Protein AF-A0A2V9NSU8-F1 (afdb_monomer_lite)

Sequence (173 aa):
MQTTVAQILGWAFGPDPLDSTLRTGRELTLYQITTAYLQNARLISFDCDVHFEISDTPDKNAPRVIVETAIDSEYCPSRKAIEGGLAQHHFQLQYIANADVSQAELPQALPVSVLGLAFRDFEHNRGSVEVGTPWDSMGTASGGSNVTVRARSPKGQSATEFPKAFPQAQQLS

Secondary structure (DSSP, 8-state):
-EE-HHHHHTS---SPPPTTPPP-GGGGSEEEEEEEEEEEEEEPTTS--EEEEEESSS-TTS-EEEEE---SGGGHHHHHHHHHHHHHTT----B--GGGGGGGEEEEEEEEEEEEEEEE-S-TT-S-TTEEEEEEEE--EEEESEEEEE----TTS-TTSS-S---------

Foldseek 3Di:
DEDAFVRVLVDDDDPADDPPDDDDDQLPDKYKHAKWWWWFWAQEPPARKIKTWIARDFDNLGATAIEIEARDPVQVVLVVQVQVLCVVVVAHHYHDYLVGRVVRTDPTIAIAMEIFGKDADNDQRRHDPRHSDRIYTYFGFHDDSHTYGHDDDDPDDDPPPDDPDDDDPDDDD

Radius of gyration: 15.24 Å; chains: 1; bounding box: 40×33×38 Å

Structure (mmCIF, N/CA/C/O backbone):
data_AF-A0A2V9NSU8-F1
#
_entry.id   AF-A0A2V9NSU8-F1
#
loop_
_atom_site.group_PDB
_atom_site.id
_atom_site.type_symbol
_atom_site.label_atom_id
_atom_site.label_alt_id
_atom_site.label_comp_id
_atom_site.label_asym_id
_atom_site.label_entity_id
_atom_site.label_seq_id
_atom_site.pdbx_PDB_ins_code
_atom_site.Cartn_x
_atom_site.Cartn_y
_atom_site.Cartn_z
_atom_site.occupancy
_atom_site.B_iso_or_equiv
_atom_site.auth_seq_id
_atom_site.auth_comp_id
_atom_site.auth_asym_id
_atom_site.auth_atom_id
_atom_site.pdbx_PDB_model_num
ATOM 1 N N . MET A 1 1 ? -7.397 -0.429 -13.115 1.00 87.62 1 MET A N 1
ATOM 2 C CA . MET A 1 1 ? -7.911 -1.807 -12.960 1.00 87.62 1 MET A CA 1
ATOM 3 C C . MET A 1 1 ? -8.273 -2.021 -11.501 1.00 87.62 1 MET A C 1
ATOM 5 O O . MET A 1 1 ? -7.518 -1.567 -10.659 1.00 87.62 1 MET A O 1
ATOM 9 N N . GLN A 1 2 ? -9.409 -2.637 -11.175 1.00 91.44 2 GLN A N 1
ATOM 10 C CA . GLN A 1 2 ? -9.710 -2.972 -9.774 1.00 91.44 2 GLN A CA 1
ATOM 11 C C . GLN A 1 2 ? -8.992 -4.263 -9.364 1.00 91.44 2 GLN A C 1
ATOM 13 O O . GLN A 1 2 ? -8.872 -5.174 -10.184 1.00 91.44 2 GLN A O 1
ATOM 18 N N . THR A 1 3 ? -8.505 -4.322 -8.125 1.00 92.94 3 THR A N 1
ATOM 19 C CA . THR A 1 3 ? -7.880 -5.506 -7.517 1.00 92.94 3 THR A CA 1
ATOM 20 C C . THR A 1 3 ? -8.146 -5.549 -6.006 1.00 92.94 3 THR A C 1
ATOM 22 O O . THR A 1 3 ? -8.633 -4.573 -5.435 1.00 92.94 3 THR A O 1
ATOM 25 N N . THR A 1 4 ? -7.808 -6.656 -5.346 1.00 93.81 4 THR A N 1
ATOM 26 C CA . THR A 1 4 ? -7.810 -6.796 -3.876 1.00 93.81 4 THR A CA 1
ATOM 27 C C . THR A 1 4 ? -6.431 -7.174 -3.342 1.00 93.81 4 THR A C 1
ATOM 29 O O . THR A 1 4 ? -5.560 -7.589 -4.113 1.00 93.81 4 THR A O 1
ATOM 32 N N . VAL A 1 5 ? -6.234 -7.076 -2.022 1.00 92.00 5 VAL A N 1
ATOM 33 C CA . VAL A 1 5 ? -4.998 -7.539 -1.367 1.00 92.00 5 VAL A CA 1
ATOM 34 C C . VAL A 1 5 ? -4.808 -9.038 -1.604 1.00 92.00 5 VAL A C 1
ATOM 36 O O . VAL A 1 5 ? -3.736 -9.468 -2.023 1.00 92.00 5 VAL A O 1
ATOM 39 N N . ALA A 1 6 ? -5.875 -9.828 -1.449 1.00 93.50 6 ALA A N 1
ATOM 40 C CA . ALA A 1 6 ? -5.849 -11.269 -1.702 1.00 93.50 6 ALA A CA 1
ATOM 41 C C . ALA A 1 6 ? -5.422 -11.623 -3.139 1.00 93.50 6 ALA A C 1
ATOM 43 O O . ALA A 1 6 ? -4.693 -12.590 -3.355 1.00 93.50 6 ALA A O 1
ATOM 44 N N . GLN A 1 7 ? -5.837 -10.830 -4.133 1.00 93.75 7 GLN A N 1
ATOM 45 C CA . GLN A 1 7 ? -5.414 -11.032 -5.520 1.00 93.75 7 GLN A CA 1
ATOM 46 C C . GLN A 1 7 ? -3.929 -10.726 -5.722 1.00 93.75 7 GLN A C 1
ATOM 48 O O . GLN A 1 7 ? -3.268 -11.482 -6.430 1.00 93.75 7 GLN A O 1
ATOM 53 N N . ILE A 1 8 ? -3.411 -9.659 -5.101 1.00 91.00 8 ILE A N 1
ATOM 54 C CA . ILE A 1 8 ? -1.990 -9.283 -5.182 1.00 91.00 8 ILE A CA 1
ATOM 55 C C . ILE A 1 8 ? -1.109 -10.369 -4.562 1.00 91.00 8 ILE A C 1
ATOM 57 O O . ILE A 1 8 ? -0.134 -10.792 -5.178 1.00 91.00 8 ILE A O 1
ATOM 61 N N . LEU A 1 9 ? -1.500 -10.890 -3.397 1.00 89.94 9 LEU A N 1
ATOM 62 C CA . LEU A 1 9 ? -0.805 -11.995 -2.730 1.00 89.94 9 LEU A CA 1
ATOM 63 C C . LEU A 1 9 ? -0.703 -13.255 -3.610 1.00 89.94 9 LEU A C 1
ATOM 65 O O . LEU A 1 9 ? 0.245 -14.023 -3.483 1.00 89.94 9 LEU A O 1
ATOM 69 N N . GLY A 1 10 ? -1.660 -13.463 -4.520 1.00 88.88 10 GLY A N 1
ATOM 70 C CA . GLY A 1 10 ? -1.666 -14.582 -5.466 1.00 88.88 10 GLY A CA 1
ATOM 71 C C . GLY A 1 10 ? -0.920 -14.331 -6.783 1.00 88.88 10 GLY A C 1
ATOM 72 O O . GLY A 1 10 ? -0.917 -15.198 -7.661 1.00 88.88 10 GLY A O 1
ATOM 73 N N . TRP A 1 11 ? -0.329 -13.154 -6.997 1.00 89.31 11 TRP A N 1
ATOM 74 C CA . TRP A 1 11 ? 0.371 -12.840 -8.242 1.00 89.31 11 TRP A CA 1
ATOM 75 C C . TRP A 1 11 ? 1.677 -13.622 -8.367 1.00 89.31 11 TRP A C 1
ATOM 77 O O . TRP A 1 11 ? 2.564 -13.467 -7.549 1.00 89.31 11 TRP A O 1
ATOM 87 N N . ALA A 1 12 ? 1.856 -14.383 -9.450 1.00 84.50 12 ALA A N 1
ATOM 88 C CA . ALA A 1 12 ? 3.116 -15.089 -9.698 1.00 84.50 12 ALA A CA 1
ATOM 89 C C . ALA A 1 12 ? 4.343 -14.151 -9.681 1.00 84.50 12 ALA A C 1
ATOM 91 O O . ALA A 1 12 ? 4.321 -13.090 -10.315 1.00 84.50 12 ALA A O 1
ATOM 92 N N . PHE A 1 13 ? 5.410 -14.582 -9.000 1.00 72.62 13 PHE A N 1
ATOM 93 C CA . PHE A 1 13 ? 6.707 -13.907 -8.943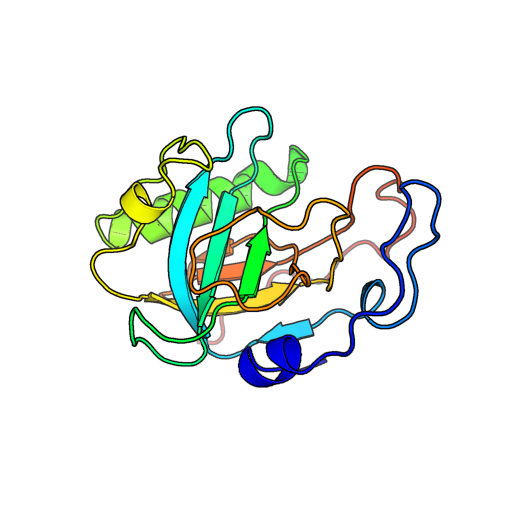 1.00 72.62 13 PHE A CA 1
ATOM 94 C C . PHE A 1 13 ? 7.604 -14.551 -10.006 1.00 72.62 13 PHE A C 1
ATOM 96 O O . PHE A 1 13 ? 7.993 -15.711 -9.889 1.00 72.62 13 PHE A O 1
ATOM 103 N N . GLY A 1 14 ? 7.845 -13.840 -11.110 1.00 74.06 14 GLY A N 1
ATOM 104 C CA . GLY A 1 14 ? 8.846 -14.251 -12.098 1.00 74.06 14 GLY A CA 1
ATOM 105 C C . GLY A 1 14 ? 10.269 -14.122 -11.530 1.00 74.06 14 GLY A C 1
ATOM 106 O O . GLY A 1 14 ? 10.426 -13.907 -10.328 1.00 74.06 14 GLY A O 1
ATOM 107 N N . PRO A 1 15 ? 11.322 -14.168 -12.363 1.00 76.50 15 PRO A N 1
ATOM 108 C CA . PRO A 1 15 ? 12.668 -13.839 -11.894 1.00 76.50 15 PRO A CA 1
ATOM 109 C C . PRO A 1 15 ? 12.701 -12.436 -11.274 1.00 76.50 15 PRO A C 1
ATOM 111 O O . PRO A 1 15 ? 11.874 -11.580 -11.620 1.00 76.50 15 PRO A O 1
ATOM 114 N N . ASP A 1 16 ? 13.620 -12.221 -10.338 1.00 75.06 16 ASP A N 1
ATOM 115 C CA . ASP A 1 16 ? 13.785 -10.917 -9.704 1.00 75.06 16 ASP A CA 1
ATOM 116 C C . ASP A 1 16 ? 14.276 -9.882 -10.714 1.00 75.06 16 ASP A C 1
ATOM 118 O O . ASP A 1 16 ? 15.158 -10.185 -11.528 1.00 75.06 16 ASP A O 1
ATOM 122 N N . PRO A 1 17 ? 13.688 -8.675 -10.711 1.00 73.00 17 PRO A N 1
ATOM 123 C CA . PRO A 1 17 ? 14.138 -7.622 -11.598 1.00 73.00 17 PRO A CA 1
ATOM 124 C C . PRO A 1 17 ? 15.538 -7.162 -11.179 1.00 73.00 17 PRO A C 1
ATOM 126 O O . PRO A 1 17 ? 15.795 -6.880 -10.015 1.00 73.00 17 PRO A O 1
ATOM 129 N N . LEU A 1 18 ? 16.442 -7.052 -12.149 1.00 76.38 18 LEU A N 1
ATOM 130 C CA . LEU A 1 18 ? 17.664 -6.255 -12.009 1.00 76.38 18 LEU A CA 1
ATOM 131 C C . LEU A 1 18 ? 17.333 -4.773 -12.219 1.00 76.38 18 LEU A C 1
ATOM 133 O O . LEU A 1 18 ? 16.392 -4.473 -12.954 1.00 76.38 18 LEU A O 1
ATOM 137 N N . ASP A 1 19 ? 18.161 -3.859 -11.709 1.00 67.81 19 ASP A N 1
ATOM 138 C CA . ASP A 1 19 ? 17.996 -2.403 -11.892 1.00 67.81 19 ASP A CA 1
ATOM 139 C C . ASP A 1 19 ? 17.835 -1.968 -13.359 1.00 67.81 19 ASP A C 1
ATOM 141 O O . ASP A 1 19 ? 17.153 -0.992 -13.663 1.00 67.81 19 ASP A O 1
ATOM 145 N N . SER A 1 20 ? 18.452 -2.700 -14.290 1.00 74.31 20 SER A N 1
ATOM 146 C CA . SER A 1 20 ? 18.375 -2.443 -15.733 1.00 74.31 20 SER A CA 1
ATOM 147 C C . SER A 1 20 ? 17.167 -3.086 -16.424 1.00 74.31 20 SER A C 1
ATOM 149 O O . SER A 1 20 ? 16.976 -2.905 -17.629 1.00 74.31 20 SER A O 1
ATOM 151 N N . THR A 1 21 ? 16.356 -3.855 -15.697 1.00 74.88 21 THR A N 1
ATOM 152 C CA . THR A 1 21 ? 15.199 -4.559 -16.256 1.00 74.88 21 THR A CA 1
ATOM 153 C C . THR A 1 21 ? 14.105 -3.554 -16.574 1.00 74.88 21 THR A C 1
ATOM 155 O O . THR A 1 21 ? 13.609 -2.848 -15.695 1.00 74.88 21 THR A O 1
ATOM 158 N N . LEU A 1 22 ? 13.696 -3.500 -17.842 1.00 78.94 22 LEU A N 1
ATOM 159 C CA . LEU A 1 22 ? 12.560 -2.677 -18.241 1.00 78.94 22 LEU A CA 1
ATOM 160 C C . LEU A 1 22 ? 11.285 -3.173 -17.552 1.00 78.94 22 LEU A C 1
ATOM 162 O O . LEU A 1 22 ? 10.984 -4.369 -17.560 1.00 78.94 22 LEU A O 1
ATOM 166 N N . ARG A 1 23 ? 10.516 -2.231 -17.000 1.00 77.56 23 ARG A N 1
ATOM 167 C CA . ARG A 1 23 ? 9.212 -2.510 -16.391 1.00 77.56 23 ARG A CA 1
ATOM 168 C C . ARG A 1 23 ? 8.242 -3.012 -17.455 1.00 77.56 23 ARG A C 1
ATOM 170 O O . ARG A 1 23 ? 8.176 -2.464 -18.556 1.00 77.56 23 ARG A O 1
ATOM 177 N N . THR A 1 24 ? 7.476 -4.050 -17.133 1.00 80.88 24 THR A N 1
ATOM 178 C CA . THR A 1 24 ? 6.511 -4.657 -18.065 1.00 80.88 24 THR A CA 1
ATOM 179 C C . THR A 1 24 ? 5.251 -5.147 -17.348 1.00 80.88 24 THR A C 1
ATOM 181 O O . THR A 1 24 ? 5.195 -5.257 -16.123 1.00 80.88 24 THR A O 1
ATOM 184 N N . GLY A 1 25 ? 4.199 -5.445 -18.118 1.00 85.31 25 GLY A N 1
ATOM 185 C CA . GLY A 1 25 ? 3.000 -6.113 -17.608 1.00 85.31 25 GLY A CA 1
ATOM 186 C C . GLY A 1 25 ? 2.308 -5.351 -16.473 1.00 85.31 25 GLY A C 1
ATOM 187 O O . GLY A 1 25 ? 1.844 -4.224 -16.663 1.00 85.31 25 GLY A O 1
ATOM 188 N N . ARG A 1 26 ? 2.211 -5.980 -15.291 1.00 83.75 26 ARG A N 1
ATOM 189 C CA . ARG A 1 26 ? 1.504 -5.410 -14.129 1.00 83.75 26 ARG A CA 1
ATOM 190 C C . ARG A 1 26 ? 2.120 -4.096 -13.658 1.00 83.75 26 ARG A C 1
ATOM 192 O O . ARG A 1 26 ? 1.381 -3.230 -13.210 1.00 83.75 26 ARG A O 1
ATOM 199 N N . GLU A 1 27 ? 3.424 -3.913 -13.823 1.00 80.38 27 GLU A N 1
ATOM 200 C CA . GLU A 1 27 ? 4.117 -2.693 -13.392 1.00 80.38 27 GLU A CA 1
ATOM 201 C C . GLU A 1 27 ? 3.737 -1.461 -14.225 1.00 80.38 27 GLU A C 1
ATOM 203 O O . GLU A 1 27 ? 3.932 -0.327 -13.800 1.00 80.38 27 GLU A O 1
ATOM 208 N N . LEU A 1 28 ? 3.133 -1.675 -15.400 1.00 83.50 28 LEU A N 1
ATOM 209 C CA . LEU A 1 28 ? 2.606 -0.621 -16.270 1.00 83.50 28 LEU A CA 1
ATOM 210 C C . LEU A 1 28 ? 1.093 -0.410 -16.092 1.00 83.50 28 LEU A C 1
ATOM 212 O O . LEU A 1 28 ? 0.479 0.369 -16.821 1.00 83.50 28 LEU A O 1
ATOM 216 N N . THR A 1 29 ? 0.468 -1.119 -15.148 1.00 83.25 29 THR A N 1
ATOM 217 C CA . THR A 1 29 ? -0.978 -1.079 -14.916 1.00 83.25 29 THR A CA 1
ATOM 218 C C . THR A 1 29 ? -1.286 -0.362 -13.611 1.00 83.25 29 THR A C 1
ATOM 220 O O . THR A 1 29 ? -0.799 -0.738 -12.549 1.00 83.25 29 THR A O 1
ATOM 223 N N . LEU A 1 30 ?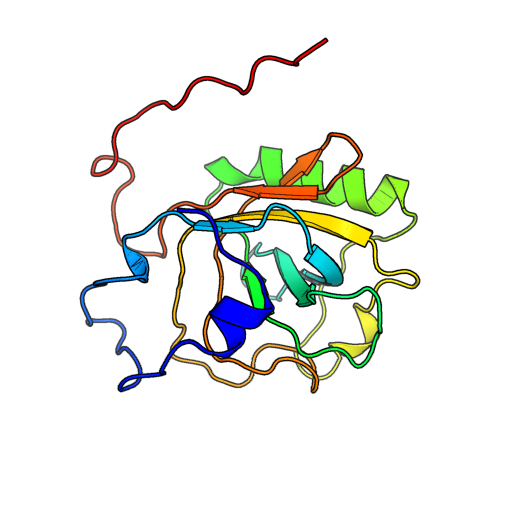 -2.153 0.651 -13.680 1.00 83.12 30 LEU A N 1
ATOM 224 C CA . LEU A 1 30 ? -2.686 1.311 -12.492 1.00 83.12 30 LEU A CA 1
ATOM 225 C C . LEU A 1 30 ? -3.786 0.449 -11.862 1.00 83.12 30 LEU A C 1
ATOM 227 O O . LEU A 1 30 ? -4.808 0.164 -12.501 1.00 83.12 30 LEU A O 1
ATOM 231 N N . TYR A 1 31 ? -3.598 0.072 -10.605 1.00 85.88 31 TYR A N 1
ATOM 232 C CA . TYR A 1 31 ? -4.521 -0.723 -9.807 1.00 85.88 31 TYR A CA 1
ATOM 233 C C . TYR A 1 31 ? -5.227 0.116 -8.757 1.00 85.88 31 TYR A C 1
ATOM 235 O O . TYR A 1 31 ? -4.639 1.026 -8.189 1.00 85.88 31 TYR A O 1
ATOM 243 N N . GLN A 1 32 ? -6.478 -0.222 -8.473 1.00 90.12 32 GLN A N 1
ATOM 244 C CA . GLN A 1 32 ? -7.243 0.330 -7.370 1.00 90.12 32 GLN A CA 1
ATOM 245 C C . GLN A 1 32 ? -7.687 -0.800 -6.443 1.00 90.12 32 GLN A C 1
ATOM 247 O O . GLN A 1 32 ? -8.384 -1.714 -6.884 1.00 90.12 32 GLN A O 1
ATOM 252 N N . ILE A 1 33 ? -7.315 -0.702 -5.171 1.00 90.19 33 ILE A N 1
ATOM 253 C CA . ILE A 1 33 ? -7.863 -1.484 -4.066 1.00 90.19 33 ILE A CA 1
ATOM 254 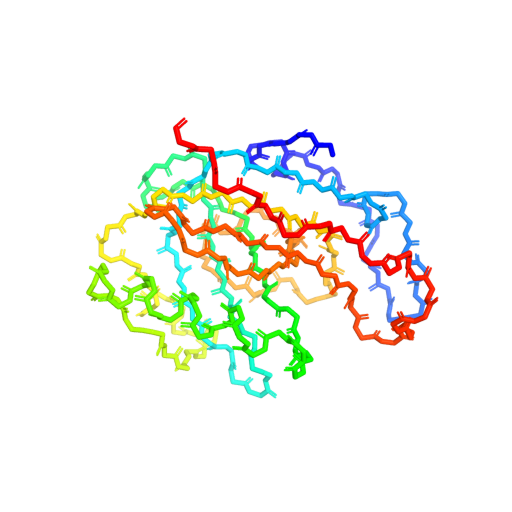C C . ILE A 1 33 ? -8.886 -0.596 -3.370 1.00 90.19 33 ILE A C 1
ATOM 256 O O . ILE A 1 33 ? -8.537 0.402 -2.742 1.00 90.19 33 ILE A O 1
ATOM 260 N N . THR A 1 34 ? -10.163 -0.925 -3.520 1.00 91.44 34 THR A N 1
ATOM 261 C CA . THR A 1 34 ? -11.253 -0.102 -2.975 1.00 91.44 34 THR A CA 1
ATOM 262 C C . THR A 1 34 ? -11.345 -0.206 -1.454 1.00 91.44 34 THR A C 1
ATOM 264 O O . THR A 1 34 ? -11.731 0.756 -0.794 1.00 91.44 34 THR A O 1
ATOM 267 N N . THR A 1 35 ? -10.985 -1.362 -0.896 1.00 89.94 35 THR A N 1
ATOM 268 C CA . THR A 1 35 ? -11.041 -1.628 0.542 1.00 89.94 35 THR A CA 1
ATOM 269 C C . THR A 1 35 ? -9.859 -2.494 0.942 1.00 89.94 35 THR A C 1
ATOM 271 O O . THR A 1 35 ? -9.645 -3.556 0.365 1.00 89.94 35 THR A O 1
ATOM 274 N N . ALA A 1 36 ? -9.103 -2.015 1.919 1.00 94.50 36 ALA A N 1
ATOM 275 C CA . ALA A 1 36 ? -8.071 -2.742 2.638 1.00 94.50 36 ALA A CA 1
ATOM 276 C C . ALA A 1 36 ? -7.985 -2.188 4.065 1.00 94.50 36 ALA A C 1
ATOM 278 O O . ALA A 1 36 ? -8.639 -1.195 4.400 1.00 94.50 36 ALA A O 1
ATOM 279 N N . TYR A 1 37 ? -7.157 -2.807 4.893 1.00 94.62 37 TYR A N 1
ATOM 280 C CA . TYR A 1 37 ? -6.910 -2.390 6.262 1.00 94.62 37 TYR A CA 1
ATOM 281 C C . TYR A 1 37 ? -5.426 -2.099 6.448 1.00 94.62 37 TYR A C 1
ATOM 283 O O . TYR A 1 37 ? -4.594 -2.980 6.258 1.00 94.62 37 TYR A O 1
ATOM 291 N N . LEU A 1 38 ? -5.095 -0.861 6.803 1.00 95.12 38 LEU A N 1
ATOM 292 C CA . LEU A 1 38 ? -3.746 -0.435 7.144 1.00 95.12 38 LEU A CA 1
ATOM 293 C C . LEU A 1 38 ? -3.358 -0.995 8.510 1.00 95.12 38 LEU A C 1
ATOM 295 O O . LEU A 1 38 ? -4.016 -0.697 9.509 1.00 95.12 38 LEU A O 1
ATOM 299 N N . GLN A 1 39 ? -2.287 -1.783 8.529 1.00 95.88 39 GLN A N 1
ATOM 300 C CA . GLN A 1 39 ? -1.793 -2.481 9.712 1.00 95.88 39 GLN A CA 1
ATOM 301 C C . GLN A 1 39 ? -0.533 -1.845 10.284 1.00 95.88 39 GLN A C 1
ATOM 303 O O . GLN A 1 39 ? -0.463 -1.622 11.491 1.00 95.88 39 GLN A O 1
ATOM 308 N N . ASN A 1 40 ? 0.412 -1.491 9.415 1.00 94.44 40 ASN A N 1
ATOM 309 C CA . ASN A 1 40 ? 1.702 -0.911 9.774 1.00 94.44 40 ASN A CA 1
ATOM 310 C C . ASN A 1 40 ? 1.939 0.364 8.959 1.00 94.44 40 ASN A C 1
ATOM 312 O O . ASN A 1 40 ? 1.592 0.398 7.776 1.00 94.44 40 ASN A O 1
ATOM 316 N N . ALA A 1 41 ? 2.524 1.397 9.566 1.00 92.81 41 ALA A N 1
ATOM 317 C CA . ALA A 1 41 ? 2.923 2.609 8.857 1.00 92.81 41 ALA A CA 1
ATOM 318 C C . ALA A 1 41 ? 4.201 3.201 9.463 1.00 92.81 41 ALA A C 1
ATOM 320 O O . ALA A 1 41 ? 4.238 3.537 10.646 1.00 92.81 41 ALA A O 1
ATOM 321 N N . ARG A 1 42 ? 5.243 3.377 8.649 1.00 89.94 42 ARG A N 1
ATOM 322 C CA . ARG A 1 42 ? 6.542 3.905 9.092 1.00 89.94 42 ARG A CA 1
ATOM 323 C C . ARG A 1 42 ? 7.245 4.701 8.013 1.00 89.94 42 ARG A C 1
ATOM 325 O O . ARG A 1 42 ? 6.954 4.556 6.831 1.00 89.94 42 ARG A O 1
ATOM 332 N N . LEU A 1 43 ? 8.203 5.506 8.443 1.00 85.94 43 LEU A N 1
ATOM 333 C CA . LEU A 1 43 ? 9.218 6.067 7.566 1.00 85.94 43 LEU A CA 1
ATOM 334 C C . LEU A 1 43 ? 10.409 5.116 7.547 1.00 85.94 43 LEU A C 1
ATOM 336 O O . LEU A 1 43 ? 10.842 4.637 8.601 1.00 85.94 43 LEU A O 1
ATOM 340 N N . ILE A 1 44 ? 10.946 4.859 6.363 1.00 73.56 44 ILE A N 1
ATOM 341 C CA . ILE A 1 44 ? 12.218 4.155 6.232 1.00 73.56 44 ILE A CA 1
ATOM 342 C C . ILE A 1 44 ? 13.338 5.193 6.337 1.00 73.56 44 ILE A C 1
ATOM 344 O O . ILE A 1 44 ? 13.229 6.325 5.879 1.00 73.56 44 ILE A O 1
ATOM 348 N N . SER A 1 45 ? 14.405 4.870 7.067 1.00 60.88 45 SER A N 1
ATOM 349 C CA . SER A 1 45 ? 15.562 5.764 7.133 1.00 60.88 45 SER A CA 1
ATOM 350 C C . SER A 1 45 ? 16.232 5.810 5.760 1.00 60.88 45 SER A C 1
ATOM 352 O O . SER A 1 45 ? 16.440 4.746 5.190 1.00 60.88 45 SER A O 1
ATOM 354 N N . PHE A 1 46 ? 16.662 6.999 5.318 1.00 57.75 46 PHE A N 1
ATOM 355 C CA . PHE A 1 46 ? 17.425 7.291 4.084 1.00 57.75 46 PHE A CA 1
ATOM 356 C C . PHE A 1 46 ? 16.611 7.709 2.845 1.00 57.75 46 PHE A C 1
ATOM 358 O O . PHE A 1 46 ? 17.138 8.457 2.018 1.00 57.75 46 PHE A O 1
ATOM 365 N N . ASP A 1 47 ? 15.336 7.345 2.749 1.00 59.12 47 ASP A N 1
ATOM 366 C CA . ASP A 1 47 ? 14.390 7.890 1.777 1.00 59.12 47 ASP A CA 1
ATOM 367 C C . ASP A 1 47 ? 13.129 8.383 2.496 1.00 59.12 47 ASP A C 1
ATOM 369 O O . ASP A 1 47 ? 12.745 7.896 3.548 1.00 59.12 47 ASP A O 1
ATOM 373 N N . CYS A 1 48 ? 12.500 9.449 2.003 1.00 65.19 48 CYS A N 1
ATOM 374 C CA . CYS A 1 48 ? 11.330 10.032 2.673 1.00 65.19 48 CYS A CA 1
ATOM 375 C C . CYS A 1 48 ? 10.057 9.187 2.472 1.00 65.19 48 CYS A C 1
ATOM 377 O O . CYS A 1 48 ? 8.946 9.723 2.514 1.00 65.19 48 CYS A O 1
ATOM 379 N N . ASP A 1 49 ? 10.213 7.898 2.185 1.00 72.56 49 ASP A N 1
ATOM 380 C CA . ASP A 1 49 ? 9.131 7.016 1.806 1.00 72.56 49 ASP A CA 1
ATOM 381 C C . ASP A 1 49 ? 8.356 6.596 3.040 1.00 72.56 49 ASP A C 1
ATOM 383 O O . ASP A 1 49 ? 8.904 6.161 4.054 1.00 72.56 49 ASP A O 1
ATOM 387 N N . VAL A 1 50 ? 7.038 6.756 2.950 1.00 81.94 50 VAL A N 1
ATOM 388 C CA . VAL A 1 50 ? 6.143 6.129 3.904 1.00 81.94 50 VAL A CA 1
ATOM 389 C C . VAL A 1 50 ? 5.902 4.713 3.418 1.00 81.94 50 VAL A C 1
ATOM 391 O O . VAL A 1 50 ? 5.332 4.515 2.344 1.00 81.94 50 VAL A O 1
ATOM 394 N N . HIS A 1 51 ? 6.350 3.759 4.217 1.00 87.31 51 HIS A N 1
ATOM 395 C CA . HIS A 1 51 ? 6.084 2.348 4.047 1.00 87.31 51 HIS A CA 1
ATOM 396 C C . HIS A 1 51 ? 4.822 1.991 4.823 1.00 87.31 51 HIS A C 1
ATOM 398 O O . HIS A 1 51 ? 4.711 2.258 6.023 1.00 87.31 51 HIS A O 1
ATOM 404 N N . PHE A 1 52 ? 3.883 1.361 4.136 1.00 91.06 52 PHE A N 1
ATOM 405 C CA . PHE A 1 52 ? 2.650 0.848 4.698 1.00 91.06 52 PHE A CA 1
ATOM 406 C C . PHE A 1 52 ? 2.559 -0.650 4.483 1.00 91.06 52 PHE A C 1
ATOM 408 O O . PHE A 1 52 ? 2.980 -1.159 3.450 1.00 91.06 52 PHE A O 1
ATOM 415 N N . GLU A 1 53 ? 1.893 -1.334 5.401 1.00 93.19 53 GLU A N 1
ATOM 416 C CA . GLU A 1 53 ? 1.469 -2.713 5.193 1.00 93.19 53 GLU A CA 1
ATOM 417 C C . GLU A 1 53 ? -0.047 -2.783 5.305 1.00 93.19 53 GLU A C 1
ATOM 419 O O . GLU A 1 53 ? -0.633 -2.306 6.284 1.00 93.19 53 GLU A O 1
ATOM 424 N N . ILE A 1 54 ? -0.685 -3.364 4.291 1.00 94.62 54 ILE A N 1
ATOM 425 C CA . ILE A 1 54 ? -2.138 -3.487 4.208 1.00 94.62 54 ILE A CA 1
ATOM 426 C C . ILE A 1 54 ? -2.569 -4.948 4.121 1.00 94.62 54 ILE A C 1
ATOM 428 O O . ILE A 1 54 ? -1.906 -5.768 3.488 1.00 94.62 54 ILE A O 1
ATOM 432 N N . SER A 1 55 ? -3.720 -5.259 4.704 1.00 96.62 55 SER A N 1
ATOM 433 C CA . SER A 1 55 ? -4.369 -6.570 4.643 1.00 96.62 55 SER A CA 1
ATOM 434 C C . SER A 1 55 ? -5.800 -6.466 4.109 1.00 96.62 55 SER A C 1
ATOM 436 O O . SER A 1 55 ? -6.401 -5.392 4.084 1.00 96.62 55 SER A O 1
ATOM 438 N N . ASP A 1 56 ? -6.374 -7.594 3.690 1.00 95.62 56 ASP A N 1
ATOM 439 C CA . ASP A 1 56 ? -7.770 -7.660 3.216 1.00 95.62 56 ASP A CA 1
ATOM 440 C C . ASP A 1 56 ? -8.786 -7.597 4.375 1.00 95.62 56 ASP A C 1
ATOM 442 O O . ASP A 1 56 ? -9.946 -7.239 4.192 1.00 95.62 56 ASP A O 1
ATOM 446 N N . THR A 1 57 ? -8.342 -7.927 5.594 1.00 96.31 57 THR A N 1
ATOM 447 C CA . THR A 1 57 ? -9.155 -7.946 6.823 1.00 96.31 57 THR A CA 1
ATOM 448 C C . THR A 1 57 ? -8.455 -7.161 7.939 1.00 96.31 57 THR A C 1
ATOM 450 O O . THR A 1 57 ? -7.239 -6.990 7.861 1.00 96.31 57 THR A O 1
ATOM 453 N N . PRO A 1 58 ? -9.155 -6.702 8.994 1.00 95.81 58 PRO A N 1
ATOM 454 C CA . PRO A 1 58 ? -8.521 -5.969 10.092 1.00 95.81 58 PRO A CA 1
ATOM 455 C C . PRO A 1 58 ? -7.708 -6.857 11.052 1.00 95.81 58 PRO A C 1
ATOM 457 O O . PRO A 1 58 ? -7.106 -6.324 11.982 1.00 95.81 58 PRO A O 1
ATOM 460 N N . ASP A 1 59 ? -7.676 -8.183 10.861 1.00 96.81 59 ASP A N 1
ATOM 461 C CA . ASP A 1 59 ? -6.895 -9.100 11.700 1.00 96.81 59 ASP A CA 1
ATOM 462 C C . ASP A 1 59 ? -5.396 -8.781 11.607 1.00 96.81 59 ASP A C 1
ATOM 464 O O . ASP A 1 59 ? -4.827 -8.693 10.518 1.00 96.81 59 ASP A O 1
ATOM 468 N N . LYS A 1 60 ? -4.750 -8.623 12.766 1.00 94.06 60 LYS A N 1
ATOM 469 C CA . LYS A 1 60 ? -3.321 -8.315 12.871 1.00 94.06 60 LYS A CA 1
ATOM 470 C C . LYS A 1 60 ? -2.424 -9.407 12.302 1.00 94.06 60 LYS A C 1
ATOM 472 O O . LYS A 1 60 ? -1.324 -9.084 11.869 1.00 94.06 60 LYS A O 1
ATOM 477 N N . ASN A 1 61 ? -2.905 -10.646 12.237 1.00 95.25 61 ASN A N 1
ATOM 478 C CA . ASN A 1 61 ? -2.163 -11.776 11.678 1.00 95.25 61 ASN A CA 1
ATOM 479 C C . ASN A 1 61 ? -2.516 -12.049 10.206 1.00 95.25 61 ASN A C 1
ATOM 481 O O . ASN A 1 61 ? -2.077 -13.052 9.642 1.00 95.25 61 ASN A O 1
ATOM 485 N N . ALA A 1 62 ? -3.350 -11.209 9.581 1.00 96.25 62 ALA A N 1
ATOM 486 C CA . ALA A 1 62 ? -3.713 -11.386 8.183 1.00 96.25 62 ALA A CA 1
ATOM 487 C C . ALA A 1 62 ? -2.493 -11.163 7.271 1.00 96.25 62 ALA A C 1
ATOM 489 O O . ALA A 1 62 ? -1.733 -10.226 7.518 1.00 96.25 62 ALA A O 1
ATOM 490 N N . PRO A 1 63 ? -2.342 -11.950 6.188 1.00 95.38 63 PRO A N 1
ATOM 491 C CA . PRO A 1 63 ? -1.308 -11.725 5.185 1.00 95.38 63 PRO A CA 1
ATOM 492 C C . PRO A 1 63 ? -1.366 -10.317 4.591 1.00 95.38 63 PRO A C 1
ATOM 494 O O . PRO A 1 63 ? -2.455 -9.786 4.329 1.00 95.38 63 PRO A O 1
ATOM 497 N N . ARG A 1 64 ? -0.189 -9.734 4.352 1.00 93.62 64 ARG A N 1
ATOM 498 C CA . ARG A 1 64 ? -0.045 -8.323 3.989 1.00 93.62 64 ARG A CA 1
ATOM 499 C C . ARG A 1 64 ? 0.701 -8.107 2.687 1.00 93.62 64 ARG A C 1
ATOM 501 O O . ARG A 1 64 ? 1.542 -8.908 2.280 1.00 93.62 64 ARG A O 1
ATOM 508 N N . VAL A 1 65 ? 0.380 -6.976 2.075 1.00 90.38 65 VAL A N 1
ATOM 509 C CA . VAL A 1 65 ? 1.056 -6.391 0.918 1.00 90.38 65 VAL A CA 1
ATOM 510 C C . VAL A 1 65 ? 1.622 -5.046 1.344 1.00 90.38 65 VAL A C 1
ATOM 512 O O . VAL A 1 65 ? 1.004 -4.332 2.139 1.00 90.38 65 VAL A O 1
ATOM 515 N N . ILE A 1 66 ? 2.774 -4.692 0.793 1.00 88.00 66 ILE A N 1
ATOM 516 C CA . ILE A 1 66 ? 3.416 -3.413 1.060 1.00 88.00 66 ILE A CA 1
ATOM 517 C C . ILE A 1 66 ? 2.903 -2.344 0.105 1.00 88.00 66 ILE A C 1
ATOM 519 O O . ILE A 1 66 ? 2.628 -2.584 -1.077 1.00 88.00 66 ILE A O 1
ATOM 523 N N . VAL A 1 67 ? 2.777 -1.132 0.634 1.00 87.31 67 VAL A N 1
ATOM 524 C CA . VAL A 1 67 ? 2.488 0.067 -0.143 1.00 87.31 67 VAL A CA 1
ATOM 525 C C . VAL A 1 67 ? 3.511 1.143 0.208 1.00 87.31 67 VAL A C 1
ATOM 527 O O . VAL A 1 67 ? 3.639 1.487 1.377 1.00 87.31 67 VAL A O 1
ATOM 530 N N . GLU A 1 68 ? 4.212 1.714 -0.768 1.00 79.94 68 GLU A N 1
ATOM 531 C CA . GLU A 1 68 ? 5.250 2.729 -0.517 1.00 79.94 68 GLU A CA 1
ATOM 532 C C . GLU A 1 68 ? 4.968 4.041 -1.245 1.00 79.94 68 GLU A C 1
ATOM 534 O O . GLU A 1 68 ? 4.554 4.051 -2.398 1.00 79.94 68 GLU A O 1
ATOM 539 N N . THR A 1 69 ? 5.217 5.187 -0.618 1.00 75.94 69 THR A N 1
ATOM 540 C CA . THR A 1 69 ? 5.122 6.480 -1.325 1.00 75.94 69 THR A CA 1
ATOM 541 C C . THR A 1 69 ? 6.359 6.770 -2.152 1.00 75.94 69 THR A C 1
ATOM 543 O O . THR A 1 69 ? 7.447 6.539 -1.660 1.00 75.94 69 THR A O 1
ATOM 546 N N . ALA A 1 70 ? 6.213 7.382 -3.329 1.00 68.88 70 ALA A N 1
ATOM 547 C CA . ALA A 1 70 ? 7.356 7.817 -4.134 1.00 68.88 70 ALA A CA 1
ATOM 548 C C . ALA A 1 70 ? 8.124 8.993 -3.496 1.00 68.88 70 ALA A C 1
ATOM 550 O O . ALA A 1 70 ? 7.500 9.948 -3.026 1.00 68.88 70 ALA A O 1
ATOM 551 N N . ILE A 1 71 ? 9.464 8.934 -3.556 1.00 67.50 71 ILE A N 1
ATOM 552 C CA . ILE A 1 71 ? 10.438 9.842 -2.907 1.00 67.50 71 ILE A CA 1
ATOM 553 C C . ILE A 1 71 ? 10.267 11.315 -3.292 1.00 67.50 71 ILE A C 1
ATOM 555 O O . ILE A 1 71 ? 10.531 12.192 -2.462 1.00 67.50 71 ILE A O 1
ATOM 559 N N . ASP A 1 72 ? 9.846 11.597 -4.525 1.00 67.75 72 ASP A N 1
ATOM 560 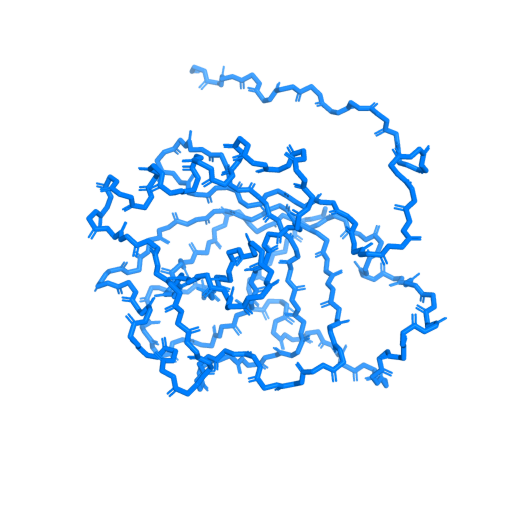C CA . ASP A 1 72 ? 9.976 12.922 -5.130 1.00 67.75 72 ASP A CA 1
ATOM 561 C C . ASP A 1 72 ? 9.225 14.035 -4.386 1.00 67.75 72 ASP A C 1
ATOM 563 O O . ASP A 1 72 ? 8.137 13.863 -3.830 1.00 67.75 72 ASP A O 1
ATOM 567 N N . SER A 1 73 ? 9.806 15.238 -4.413 1.00 69.38 73 SER A N 1
ATOM 568 C CA . SER A 1 73 ? 9.287 16.414 -3.701 1.00 69.38 73 SER A CA 1
ATOM 569 C C . SER A 1 73 ? 7.883 16.836 -4.146 1.00 69.38 73 SER A C 1
ATOM 571 O O . SER A 1 73 ? 7.165 17.487 -3.382 1.00 69.38 73 SER A O 1
ATOM 573 N N . GLU A 1 74 ? 7.456 16.426 -5.343 1.00 70.38 74 GLU A N 1
ATOM 574 C CA . GLU A 1 7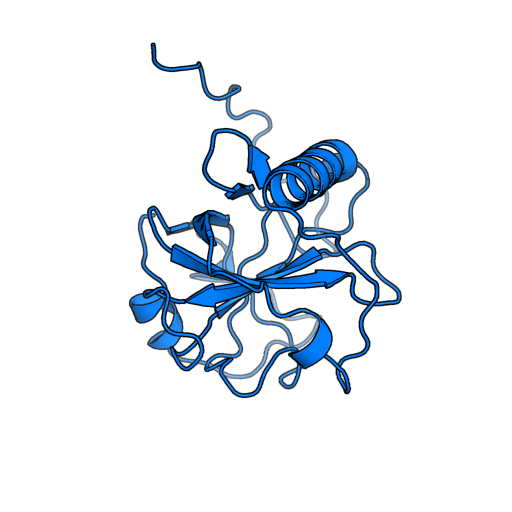4 ? 6.089 16.618 -5.831 1.00 70.38 74 GLU A CA 1
ATOM 575 C C . GLU A 1 74 ? 5.035 15.900 -4.965 1.00 70.38 74 GLU A C 1
ATOM 577 O O . GLU A 1 74 ? 3.880 16.325 -4.924 1.00 70.38 74 GLU A O 1
ATOM 582 N N . TYR A 1 75 ? 5.433 14.876 -4.201 1.00 70.50 75 TYR A N 1
ATOM 583 C CA . TYR A 1 75 ? 4.553 14.082 -3.339 1.00 70.50 75 TYR A CA 1
ATOM 584 C C . TYR A 1 75 ? 4.503 14.557 -1.881 1.00 70.50 75 TYR A C 1
ATOM 586 O O . TYR A 1 75 ? 3.716 14.037 -1.084 1.00 70.50 75 TYR A O 1
ATOM 594 N N . CYS A 1 76 ? 5.274 15.587 -1.520 1.00 72.50 76 CYS A N 1
ATOM 595 C CA . CYS A 1 76 ? 5.259 16.182 -0.181 1.00 72.50 76 CYS A CA 1
ATOM 596 C C . CYS A 1 76 ? 3.852 16.582 0.316 1.00 72.50 76 CYS A C 1
ATOM 598 O O . CYS A 1 76 ? 3.556 16.328 1.486 1.00 72.50 76 CYS A O 1
ATOM 600 N N . PRO A 1 77 ? 2.952 17.176 -0.501 1.00 75.25 77 PRO A N 1
ATOM 601 C CA . PRO A 1 77 ? 1.593 17.485 -0.052 1.00 75.25 77 PRO A CA 1
ATOM 602 C C . PRO A 1 77 ? 0.796 16.239 0.354 1.00 75.25 77 PRO A C 1
ATOM 604 O O . PRO A 1 77 ? 0.157 16.235 1.405 1.00 75.25 77 PRO A O 1
ATOM 607 N N . SER A 1 78 ? 0.873 15.167 -0.435 1.00 74.19 78 SER A N 1
ATOM 608 C CA . SER A 1 78 ? 0.193 13.904 -0.132 1.00 74.19 78 SER A CA 1
ATOM 609 C C . SER A 1 78 ? 0.762 13.235 1.122 1.00 74.19 78 SER A C 1
ATOM 611 O O . SER A 1 78 ? 0.014 12.686 1.923 1.00 74.19 78 SER A O 1
ATOM 613 N N . ARG A 1 79 ? 2.078 13.327 1.348 1.00 77.50 79 ARG A N 1
ATOM 614 C CA . ARG A 1 79 ? 2.723 12.843 2.582 1.00 77.50 79 ARG A CA 1
ATOM 615 C C . ARG A 1 79 ? 2.228 13.577 3.823 1.00 77.50 79 ARG A C 1
ATOM 617 O O . ARG A 1 79 ? 1.846 12.942 4.797 1.00 77.50 79 ARG A O 1
ATOM 624 N N . LYS A 1 80 ? 2.106 14.904 3.759 1.00 79.25 80 LYS A N 1
ATOM 625 C CA . LYS A 1 80 ? 1.492 15.678 4.850 1.00 79.25 80 LYS A CA 1
ATOM 626 C C . LYS A 1 80 ? 0.031 15.291 5.086 1.00 79.25 80 LYS A C 1
ATOM 628 O O . LYS A 1 80 ? -0.426 15.292 6.225 1.00 79.25 80 LYS A O 1
ATOM 633 N N . ALA A 1 81 ? -0.706 14.953 4.027 1.00 81.38 81 ALA A N 1
ATOM 634 C CA . ALA A 1 81 ? -2.079 14.472 4.154 1.00 81.38 81 ALA A CA 1
ATOM 635 C C . ALA A 1 81 ? -2.151 13.077 4.802 1.00 81.38 81 ALA A C 1
ATOM 637 O O . ALA A 1 81 ? -3.035 12.853 5.627 1.00 81.38 81 ALA A O 1
ATOM 638 N N . ILE A 1 82 ? -1.215 12.172 4.482 1.00 83.44 82 ILE A N 1
ATOM 639 C CA . ILE A 1 82 ? -1.027 10.891 5.188 1.00 83.44 82 ILE A CA 1
ATOM 640 C C . ILE A 1 82 ? -0.801 11.150 6.675 1.00 83.44 82 ILE A C 1
ATOM 642 O O . ILE A 1 82 ? -1.552 10.640 7.500 1.00 83.44 82 ILE A O 1
ATOM 646 N N . GLU A 1 83 ? 0.223 11.936 7.009 1.00 85.31 83 GLU A N 1
ATOM 647 C CA . GLU A 1 83 ? 0.608 12.230 8.392 1.00 85.31 83 GLU A CA 1
ATOM 648 C C . GLU A 1 83 ? -0.556 12.838 9.172 1.00 85.31 83 GLU A C 1
ATOM 650 O O . GLU A 1 83 ? -0.874 12.382 10.267 1.00 85.31 83 GLU A O 1
ATOM 655 N N . GLY A 1 84 ? -1.239 13.824 8.585 1.00 84.19 84 GLY A N 1
ATOM 656 C CA . GLY A 1 84 ? -2.416 14.444 9.183 1.00 84.19 84 GLY A CA 1
ATOM 657 C C . GLY A 1 84 ? -3.567 13.458 9.392 1.00 84.19 84 GLY A C 1
ATOM 658 O O . GLY A 1 84 ? -4.207 13.489 10.440 1.00 84.19 84 GLY A O 1
ATOM 659 N N . GLY A 1 85 ? -3.813 12.562 8.431 1.00 84.44 85 GLY A N 1
ATOM 660 C CA . GLY A 1 85 ? -4.829 11.515 8.548 1.00 84.44 85 GLY A CA 1
ATOM 661 C C . GLY A 1 85 ? -4.504 10.511 9.653 1.00 84.44 85 GLY A C 1
ATOM 662 O O . GLY A 1 85 ? -5.347 10.237 10.499 1.00 84.44 85 GLY A O 1
ATOM 663 N N . LEU A 1 86 ? -3.268 10.017 9.713 1.00 87.50 86 LEU A N 1
ATOM 664 C CA . LEU A 1 86 ? -2.822 9.111 10.776 1.00 87.50 86 LEU A CA 1
ATOM 665 C C . LEU A 1 86 ? -2.888 9.775 12.156 1.00 87.50 86 LEU A C 1
ATOM 667 O O . LEU A 1 86 ? -3.351 9.157 13.115 1.00 87.50 86 LEU A O 1
ATOM 671 N N . ALA A 1 87 ? -2.524 11.057 12.247 1.00 87.88 87 ALA A N 1
ATOM 672 C CA . ALA A 1 87 ? -2.593 11.814 13.491 1.00 87.88 87 ALA A CA 1
ATOM 673 C C . ALA A 1 87 ? -4.033 11.965 14.014 1.00 87.88 87 ALA A C 1
ATOM 675 O O . ALA A 1 87 ? -4.243 11.922 15.227 1.00 87.88 87 ALA A O 1
ATOM 676 N N . GLN A 1 88 ? -5.033 12.075 13.128 1.00 87.94 88 GLN A N 1
ATOM 677 C CA . GLN A 1 88 ? -6.456 12.042 13.515 1.00 87.94 88 GLN A CA 1
ATOM 678 C C . GLN A 1 88 ? -6.867 10.701 14.140 1.00 87.94 88 GLN A C 1
ATOM 680 O O . GLN A 1 88 ? -7.815 10.657 14.919 1.00 87.94 88 GLN A O 1
ATOM 685 N N . HIS A 1 89 ? -6.129 9.631 13.845 1.00 86.25 89 HIS A N 1
ATOM 686 C CA . HIS A 1 89 ? -6.287 8.304 14.436 1.00 86.25 89 HIS A CA 1
ATOM 687 C C . HIS A 1 89 ? -5.259 8.019 15.542 1.00 86.25 89 HIS A C 1
ATOM 689 O O . HIS A 1 89 ? -4.994 6.863 15.863 1.00 86.25 89 HIS A O 1
ATOM 695 N N . HIS A 1 90 ? -4.685 9.070 16.140 1.00 90.94 90 HIS A N 1
ATOM 696 C CA . HIS A 1 90 ? -3.710 8.983 17.231 1.00 90.94 90 HIS A CA 1
ATOM 697 C C . HIS A 1 90 ? -2.454 8.167 16.889 1.00 90.94 90 HIS A C 1
ATOM 699 O O . HIS A 1 90 ? -1.795 7.636 17.782 1.00 90.94 90 HIS A O 1
ATOM 705 N N . PHE A 1 91 ? -2.101 8.096 15.605 1.00 90.81 91 PHE A N 1
ATOM 706 C CA . PHE A 1 91 ? -0.896 7.436 15.127 1.00 90.81 91 PHE A CA 1
ATOM 707 C C . PHE A 1 91 ? 0.074 8.464 14.541 1.00 90.81 91 PHE A C 1
ATOM 709 O O . PHE A 1 91 ? -0.317 9.332 13.763 1.00 90.81 91 PHE A O 1
ATOM 716 N N . GLN A 1 92 ? 1.349 8.379 14.914 1.00 91.94 92 GLN A N 1
ATOM 717 C CA . GLN A 1 92 ? 2.399 9.255 14.396 1.00 91.94 92 GLN A CA 1
ATOM 718 C C . GLN A 1 92 ? 3.412 8.416 13.631 1.00 91.94 92 GLN A C 1
ATOM 720 O O . GLN A 1 92 ? 3.903 7.420 14.156 1.00 91.94 92 GLN A O 1
ATOM 725 N N . LEU A 1 93 ? 3.739 8.837 12.408 1.00 88.44 93 LEU A N 1
ATOM 726 C CA . LEU A 1 93 ? 4.814 8.213 11.647 1.00 88.44 93 LEU A CA 1
ATOM 727 C C . LEU A 1 93 ? 6.150 8.428 12.358 1.00 88.44 93 LEU A C 1
ATOM 729 O O . LEU A 1 93 ? 6.455 9.526 12.825 1.00 88.44 93 LEU A O 1
ATOM 733 N N . GLN A 1 94 ? 6.952 7.372 12.406 1.00 89.12 94 GLN A N 1
ATOM 734 C CA . GLN A 1 94 ? 8.291 7.390 12.978 1.00 89.12 94 GLN A CA 1
ATOM 735 C C . GLN A 1 94 ? 9.264 6.716 12.020 1.00 89.12 94 GLN A C 1
ATOM 737 O O . GLN A 1 94 ? 8.875 5.845 11.237 1.00 89.12 94 GLN A O 1
ATOM 742 N N . TYR A 1 95 ? 10.530 7.121 12.096 1.00 87.88 95 TYR A N 1
ATOM 743 C CA . TYR A 1 95 ? 11.611 6.385 11.454 1.00 87.88 95 TYR A CA 1
ATOM 744 C C . TYR A 1 95 ? 11.845 5.095 12.220 1.00 87.88 95 TYR A C 1
ATOM 746 O O . TYR A 1 95 ? 12.220 5.135 13.390 1.00 87.88 95 TYR A O 1
ATOM 754 N N . ILE A 1 96 ? 11.620 3.970 11.552 1.00 85.56 96 ILE A N 1
ATOM 755 C CA . ILE A 1 96 ? 11.737 2.644 12.147 1.00 85.56 96 ILE A CA 1
ATOM 756 C C . ILE A 1 96 ? 12.659 1.812 11.264 1.00 85.56 96 ILE A C 1
ATOM 758 O O . ILE A 1 96 ? 12.443 1.683 10.058 1.00 85.56 96 ILE A O 1
ATOM 762 N N . ALA A 1 97 ? 13.715 1.269 11.868 1.00 81.81 97 ALA A N 1
ATOM 763 C CA . ALA A 1 97 ? 14.610 0.345 11.188 1.00 81.81 97 ALA A CA 1
ATOM 764 C C . ALA A 1 97 ? 13.892 -0.985 10.910 1.00 81.81 97 ALA A C 1
ATOM 766 O O . ALA A 1 97 ? 12.998 -1.380 11.656 1.00 81.81 97 ALA A O 1
ATOM 767 N N . ASN A 1 98 ? 14.323 -1.725 9.884 1.00 77.38 98 ASN A N 1
ATOM 768 C CA . ASN A 1 98 ? 13.696 -3.008 9.529 1.00 77.38 98 ASN A CA 1
ATOM 769 C C . ASN A 1 98 ? 13.702 -4.033 10.683 1.00 77.38 98 ASN A C 1
ATOM 771 O O . ASN A 1 98 ? 12.797 -4.854 10.780 1.00 77.38 98 ASN A O 1
ATOM 775 N N . ALA A 1 99 ? 14.681 -3.973 11.592 1.00 79.62 99 ALA A N 1
ATOM 776 C CA . ALA A 1 99 ? 14.716 -4.840 12.774 1.00 79.62 99 ALA A CA 1
ATOM 777 C C . ALA A 1 99 ? 13.592 -4.544 13.792 1.00 79.62 99 ALA A C 1
ATOM 779 O O . ALA A 1 99 ? 13.261 -5.406 14.601 1.00 79.62 99 ALA A O 1
ATOM 780 N N . ASP A 1 100 ? 12.995 -3.352 13.730 1.00 85.62 100 ASP A N 1
ATOM 781 C CA . ASP A 1 100 ? 12.037 -2.822 14.701 1.00 85.62 100 ASP A CA 1
ATOM 782 C C . ASP A 1 100 ? 10.635 -2.615 14.098 1.00 85.62 100 ASP A C 1
ATOM 784 O O . ASP A 1 100 ? 9.817 -1.899 14.669 1.00 85.62 100 ASP A O 1
ATOM 788 N N . VAL A 1 101 ? 10.321 -3.239 12.954 1.00 86.12 101 VAL A N 1
ATOM 789 C CA . VAL A 1 101 ? 9.056 -3.031 12.208 1.00 86.12 101 VAL A CA 1
ATOM 790 C C . VAL A 1 101 ? 7.802 -3.203 13.071 1.00 86.12 101 VAL A C 1
ATOM 792 O O . VAL A 1 101 ? 6.811 -2.503 12.860 1.00 86.12 101 VAL A O 1
ATOM 795 N N . SER A 1 102 ? 7.839 -4.075 14.079 1.00 86.12 102 SER A N 1
ATOM 796 C CA . SER A 1 102 ? 6.724 -4.271 15.014 1.00 86.12 102 SER A CA 1
ATOM 797 C C . SER A 1 102 ? 6.371 -3.016 15.823 1.00 86.12 102 SER A C 1
ATOM 799 O O . SER A 1 102 ? 5.227 -2.870 16.247 1.00 86.12 102 SER A O 1
ATOM 801 N N . GLN A 1 103 ? 7.307 -2.079 16.000 1.00 87.62 103 GLN A N 1
ATOM 802 C CA . GLN A 1 103 ? 7.073 -0.799 16.678 1.00 87.62 103 GLN A CA 1
ATOM 803 C C . GLN A 1 103 ? 6.229 0.175 15.836 1.00 87.62 103 GLN A C 1
ATOM 805 O O . GLN A 1 103 ? 5.725 1.162 16.366 1.00 87.62 103 GLN A O 1
ATOM 810 N N . ALA A 1 104 ? 6.050 -0.106 14.542 1.00 91.75 104 ALA A N 1
ATOM 811 C CA . ALA A 1 104 ? 5.248 0.687 13.611 1.00 91.75 104 ALA A CA 1
ATOM 812 C C . ALA A 1 104 ? 3.811 0.164 13.414 1.00 91.75 104 ALA A C 1
ATOM 814 O O . ALA A 1 104 ? 3.091 0.634 12.528 1.00 91.75 104 ALA A O 1
ATOM 815 N N . GLU A 1 105 ? 3.385 -0.819 14.210 1.00 94.25 105 GLU A N 1
ATOM 816 C CA . GLU A 1 105 ? 2.016 -1.328 14.179 1.00 94.25 105 GLU A CA 1
ATOM 817 C C . GLU A 1 105 ? 1.012 -0.276 14.644 1.00 94.25 105 GLU A C 1
ATOM 819 O O . GLU A 1 105 ? 1.131 0.301 15.728 1.00 94.25 105 GLU A O 1
ATOM 824 N N . LEU A 1 106 ? -0.046 -0.083 13.859 1.00 93.19 106 LEU A N 1
ATOM 825 C CA . LEU A 1 106 ? -1.177 0.722 14.291 1.00 93.19 106 LEU A CA 1
ATOM 826 C C . LEU A 1 106 ? -1.919 -0.014 15.420 1.00 93.19 106 LEU A C 1
ATOM 828 O O . LEU A 1 106 ? -2.245 -1.192 15.252 1.00 93.19 106 LEU A O 1
ATOM 832 N N . PRO A 1 107 ? -2.296 0.654 16.526 1.00 91.12 107 PRO A N 1
ATOM 833 C CA . PRO A 1 107 ? -3.072 0.023 17.598 1.00 91.12 107 PRO A CA 1
ATOM 834 C C . PRO A 1 107 ? -4.403 -0.576 17.123 1.00 91.12 107 PRO A C 1
ATOM 836 O O . PRO A 1 107 ? -4.856 -1.596 17.638 1.00 91.12 107 PRO A O 1
ATOM 839 N N . GLN A 1 108 ? -5.027 0.054 16.125 1.00 91.00 108 GLN A N 1
ATOM 840 C CA . GLN A 1 108 ? -6.218 -0.435 15.441 1.00 91.00 108 GLN A CA 1
ATOM 841 C C . GLN A 1 108 ? -6.002 -0.354 13.935 1.00 91.00 108 GLN A C 1
ATOM 843 O O . GLN A 1 108 ? -5.509 0.656 13.435 1.00 91.00 108 GLN A O 1
ATOM 848 N N . ALA A 1 109 ? -6.385 -1.411 13.220 1.00 93.00 109 ALA A N 1
ATOM 849 C CA . ALA A 1 109 ? -6.321 -1.413 11.768 1.00 93.00 109 ALA A CA 1
ATOM 850 C C . ALA A 1 109 ? -7.267 -0.345 11.196 1.00 93.00 109 ALA A C 1
ATOM 852 O O . ALA A 1 109 ? -8.429 -0.265 11.605 1.00 93.00 109 ALA A O 1
ATOM 853 N N . LEU A 1 110 ? -6.789 0.466 10.251 1.00 93.19 110 LEU A N 1
ATOM 854 C CA . LEU A 1 110 ? -7.584 1.550 9.661 1.00 93.19 110 LEU A CA 1
ATOM 855 C C . LEU A 1 110 ? -8.095 1.158 8.274 1.00 93.19 110 LEU A C 1
ATOM 857 O O . LEU A 1 110 ? -7.306 0.661 7.476 1.00 93.19 110 LEU A O 1
ATOM 861 N N . PRO A 1 111 ? -9.374 1.391 7.936 1.00 91.50 111 PRO A N 1
ATOM 862 C CA . PRO A 1 111 ? -9.856 1.170 6.580 1.00 91.50 111 PRO A CA 1
ATOM 863 C C . PRO A 1 111 ? -9.208 2.167 5.611 1.00 91.50 111 PRO A C 1
ATOM 865 O O . PRO A 1 111 ? -9.167 3.377 5.851 1.00 91.50 111 PRO A O 1
ATOM 868 N N . VAL A 1 112 ? -8.698 1.652 4.496 1.00 89.38 112 VAL A N 1
ATOM 869 C CA . VAL A 1 112 ? -7.985 2.429 3.480 1.00 89.38 112 VAL A CA 1
ATOM 870 C C . VAL A 1 112 ? -8.381 1.999 2.073 1.00 89.38 112 VAL A C 1
ATOM 872 O O . VAL A 1 112 ? -8.912 0.910 1.850 1.00 89.38 112 VAL A O 1
ATOM 875 N N . SER A 1 113 ? -8.089 2.865 1.109 1.00 87.44 113 SER A N 1
ATOM 876 C CA . SER A 1 113 ? -8.100 2.533 -0.310 1.00 87.44 113 SER A CA 1
ATOM 877 C C . SER A 1 113 ? -6.729 2.828 -0.917 1.00 87.44 113 SER A C 1
ATOM 879 O O . SER A 1 113 ? -5.981 3.690 -0.455 1.00 87.44 113 SER A O 1
ATOM 881 N N . VAL A 1 114 ? -6.366 2.101 -1.962 1.00 85.38 114 VAL A N 1
ATOM 882 C CA . VAL A 1 114 ? -5.074 2.260 -2.637 1.00 85.38 114 VAL A CA 1
ATOM 883 C C . VAL A 1 114 ? -5.325 2.435 -4.120 1.00 85.38 114 VAL A C 1
ATOM 885 O O . VAL A 1 114 ? -6.175 1.768 -4.697 1.00 85.38 114 VAL A O 1
ATOM 888 N N . LEU A 1 115 ? -4.597 3.347 -4.742 1.00 84.00 115 LEU A N 1
ATOM 889 C CA . LEU A 1 115 ? -4.546 3.559 -6.177 1.00 84.00 115 LEU A CA 1
ATOM 890 C C . LEU A 1 115 ? -3.077 3.585 -6.601 1.00 84.00 115 LEU A C 1
ATOM 892 O O . LEU A 1 115 ? -2.428 4.619 -6.512 1.00 84.00 115 LEU A O 1
ATOM 896 N N . GLY A 1 116 ? -2.528 2.492 -7.107 1.00 81.81 116 GLY A N 1
ATOM 897 C CA . GLY A 1 116 ? -1.101 2.470 -7.380 1.00 81.81 116 GLY A CA 1
ATOM 898 C C . GLY A 1 116 ? -0.636 1.599 -8.517 1.00 81.81 116 GLY A C 1
ATOM 899 O O . GLY A 1 116 ? -1.401 0.835 -9.099 1.00 81.81 116 GLY A O 1
ATOM 900 N N . LEU A 1 117 ? 0.631 1.781 -8.873 1.00 82.62 117 LEU A N 1
ATOM 901 C CA . LEU A 1 117 ? 1.325 0.880 -9.781 1.00 82.62 117 LEU A CA 1
ATOM 902 C C . LEU A 1 117 ? 1.880 -0.272 -8.956 1.00 82.62 117 LEU A C 1
ATOM 904 O O . LEU A 1 117 ? 2.396 -0.055 -7.859 1.00 82.62 117 LEU A O 1
ATOM 908 N N . ALA A 1 118 ? 1.775 -1.480 -9.499 1.00 82.88 118 ALA A N 1
ATOM 909 C CA . ALA A 1 118 ? 2.513 -2.607 -8.959 1.00 82.88 118 ALA A CA 1
ATOM 910 C C . ALA A 1 118 ? 4.012 -2.375 -9.179 1.00 82.88 118 ALA A C 1
ATOM 912 O O . ALA A 1 118 ? 4.420 -1.851 -10.216 1.00 82.88 118 ALA A O 1
ATOM 913 N N . PHE A 1 119 ? 4.821 -2.792 -8.224 1.00 79.25 119 PHE A N 1
ATOM 914 C CA . PHE A 1 119 ? 6.266 -2.716 -8.297 1.00 79.25 119 PHE A CA 1
ATOM 915 C C . PHE A 1 119 ? 6.852 -3.982 -7.690 1.00 79.25 119 PHE A C 1
ATOM 917 O O . PHE A 1 119 ? 6.335 -4.493 -6.702 1.00 79.25 119 PHE A O 1
ATOM 924 N N . ARG A 1 120 ? 7.915 -4.509 -8.291 1.00 72.81 120 ARG A N 1
ATOM 925 C CA . ARG A 1 120 ? 8.799 -5.443 -7.592 1.00 72.81 120 ARG A CA 1
ATOM 926 C C . ARG A 1 120 ? 10.108 -4.761 -7.303 1.00 72.81 120 ARG A C 1
ATOM 928 O O . ARG A 1 120 ? 10.780 -4.310 -8.241 1.00 72.81 120 ARG A O 1
ATOM 935 N N . ASP A 1 121 ? 10.436 -4.724 -6.024 1.00 64.75 121 ASP A N 1
ATOM 936 C CA . ASP A 1 121 ? 11.780 -4.430 -5.575 1.00 64.75 121 ASP A CA 1
ATOM 937 C C . ASP A 1 121 ? 12.663 -5.684 -5.696 1.00 64.75 121 ASP A C 1
ATOM 939 O O . ASP A 1 121 ? 12.173 -6.815 -5.782 1.00 64.75 121 ASP A O 1
ATOM 943 N N . PHE A 1 122 ? 13.976 -5.484 -5.755 1.00 57.47 122 PHE A N 1
ATOM 944 C CA . PHE A 1 122 ? 14.972 -6.559 -5.734 1.00 57.47 122 PHE A CA 1
ATOM 945 C C . PHE A 1 122 ? 15.318 -7.002 -4.300 1.00 57.47 122 PHE A C 1
ATOM 947 O O . PHE A 1 122 ? 16.027 -7.993 -4.114 1.00 57.47 122 PHE A O 1
ATOM 954 N N . GLU A 1 123 ? 14.841 -6.276 -3.283 1.00 60.56 123 GLU A N 1
ATOM 955 C CA . GLU A 1 123 ? 15.135 -6.509 -1.870 1.00 60.56 123 GLU A CA 1
ATOM 956 C C . GLU A 1 123 ? 13.951 -7.169 -1.135 1.00 60.56 123 GLU A C 1
ATOM 958 O O . GLU A 1 123 ? 12.943 -6.542 -0.828 1.00 60.56 123 GLU A O 1
ATOM 963 N N . HIS A 1 124 ? 14.082 -8.461 -0.816 1.00 54.69 124 HIS A N 1
ATOM 964 C CA . HIS A 1 124 ? 12.960 -9.322 -0.388 1.00 54.69 124 HIS A CA 1
ATOM 965 C C . HIS A 1 124 ? 12.668 -9.375 1.121 1.00 54.69 124 HIS A C 1
ATOM 967 O O . HIS A 1 124 ? 11.933 -10.253 1.560 1.00 54.69 124 HIS A O 1
ATOM 973 N N . ASN A 1 125 ? 13.235 -8.474 1.930 1.00 65.44 125 ASN A N 1
ATOM 974 C CA . ASN A 1 125 ? 13.114 -8.502 3.403 1.00 65.44 125 ASN A CA 1
ATOM 975 C C . ASN A 1 125 ? 12.653 -7.161 3.998 1.00 65.44 125 ASN A C 1
ATOM 977 O O . ASN A 1 125 ? 13.061 -6.771 5.095 1.00 65.44 125 ASN A O 1
ATOM 981 N N . ARG A 1 126 ? 11.829 -6.419 3.262 1.00 71.00 126 ARG A N 1
ATOM 982 C CA . ARG A 1 126 ? 11.232 -5.169 3.737 1.00 71.00 126 ARG A CA 1
ATOM 983 C C . ARG A 1 126 ? 9.858 -5.537 4.292 1.00 71.00 126 ARG A C 1
ATOM 985 O O . ARG A 1 126 ? 9.061 -6.060 3.538 1.00 71.00 126 ARG A O 1
ATOM 992 N N . GLY A 1 127 ? 9.592 -5.334 5.584 1.00 82.00 127 GLY A N 1
ATOM 993 C CA . GLY A 1 127 ? 8.262 -5.564 6.174 1.00 82.00 127 GLY A CA 1
ATOM 994 C C . GLY A 1 127 ? 8.210 -6.524 7.363 1.00 82.00 127 GLY A C 1
ATOM 995 O O . GLY A 1 127 ? 9.224 -7.082 7.787 1.00 82.00 127 GLY A O 1
ATOM 996 N N . SER A 1 128 ? 7.017 -6.659 7.941 1.00 87.62 128 SER A N 1
ATOM 997 C CA . SER A 1 128 ? 6.741 -7.570 9.051 1.00 87.62 128 SER A CA 1
ATOM 998 C C . SER A 1 128 ? 6.717 -9.039 8.608 1.00 87.62 128 SER A C 1
ATOM 1000 O O . SER A 1 128 ? 6.747 -9.359 7.420 1.00 87.62 128 SER A O 1
ATOM 1002 N N . VAL A 1 129 ? 6.611 -9.958 9.573 1.00 89.62 129 VAL A N 1
ATOM 1003 C CA . VAL A 1 129 ? 6.504 -11.402 9.291 1.00 89.62 129 VAL A CA 1
ATOM 1004 C C . VAL A 1 129 ? 5.199 -11.784 8.579 1.00 89.62 129 VAL A C 1
ATOM 1006 O O . VAL A 1 129 ? 5.093 -12.880 8.036 1.00 89.62 129 VAL A O 1
ATOM 1009 N N . GLU A 1 130 ? 4.207 -10.893 8.573 1.00 92.19 130 GLU A N 1
ATOM 1010 C CA . GLU A 1 130 ? 2.926 -11.072 7.891 1.00 92.19 130 GLU A CA 1
ATOM 1011 C C . GLU A 1 130 ? 2.963 -10.642 6.415 1.00 92.19 130 GLU A C 1
ATOM 1013 O O . GLU A 1 130 ? 2.014 -10.924 5.676 1.00 92.19 130 GLU A O 1
ATOM 1018 N N . VAL A 1 131 ? 4.028 -9.974 5.955 1.00 85.44 131 VAL A N 1
ATOM 1019 C CA . VAL A 1 131 ? 4.191 -9.632 4.537 1.00 85.44 131 VAL A CA 1
ATOM 1020 C C . VAL A 1 131 ? 4.408 -10.911 3.734 1.00 85.44 131 VAL A C 1
ATOM 1022 O O . VAL A 1 131 ? 5.406 -11.613 3.874 1.00 85.44 131 VAL A O 1
ATOM 1025 N N . GLY A 1 132 ? 3.430 -11.226 2.885 1.00 79.69 132 GLY A N 1
ATOM 1026 C CA . GLY A 1 132 ? 3.356 -12.505 2.178 1.00 79.69 132 GLY A CA 1
ATOM 1027 C C . GLY A 1 132 ? 3.827 -12.455 0.727 1.00 79.69 132 GLY A C 1
ATOM 1028 O O . GLY A 1 132 ? 3.677 -13.446 0.013 1.00 79.69 132 GLY A O 1
ATOM 1029 N N . THR A 1 133 ? 4.321 -11.310 0.247 1.00 67.38 133 THR A N 1
ATOM 1030 C CA . THR A 1 133 ? 4.673 -11.124 -1.164 1.00 67.38 133 THR A CA 1
ATOM 1031 C C . THR A 1 133 ? 5.788 -10.094 -1.370 1.00 67.38 133 THR A C 1
ATOM 1033 O O . THR A 1 133 ? 5.824 -9.110 -0.639 1.00 67.38 133 THR A O 1
ATOM 1036 N N . PRO A 1 134 ? 6.650 -10.276 -2.394 1.00 62.88 134 PRO A N 1
ATOM 1037 C CA . PRO A 1 134 ? 7.606 -9.261 -2.839 1.00 62.88 134 PRO A CA 1
ATOM 1038 C C . PRO A 1 134 ? 6.997 -8.218 -3.798 1.00 62.88 134 PRO A C 1
ATOM 1040 O O . PRO A 1 134 ? 7.731 -7.420 -4.378 1.00 62.88 134 PRO A O 1
ATOM 1043 N N . TRP A 1 135 ? 5.683 -8.260 -4.076 1.00 57.75 135 TRP A N 1
ATOM 1044 C CA . TRP A 1 135 ? 5.028 -7.168 -4.802 1.00 57.75 135 TRP A CA 1
ATOM 1045 C C . TRP A 1 135 ? 4.716 -6.024 -3.846 1.00 57.75 135 TRP A C 1
ATOM 1047 O O . TRP A 1 135 ? 3.879 -6.165 -2.953 1.00 57.75 135 TRP A O 1
ATOM 1057 N N . ASP A 1 136 ? 5.291 -4.869 -4.140 1.00 50.16 136 ASP A N 1
ATOM 1058 C CA . ASP A 1 136 ? 4.905 -3.602 -3.552 1.00 50.16 136 ASP A CA 1
ATOM 1059 C C . ASP A 1 136 ? 3.865 -2.918 -4.441 1.00 50.16 136 ASP A C 1
ATOM 1061 O O . ASP A 1 136 ? 3.748 -3.153 -5.651 1.00 50.16 136 ASP A O 1
ATOM 1065 N N . SER A 1 137 ? 3.107 -2.007 -3.852 1.00 51.16 137 SER A N 1
ATOM 1066 C CA . SER A 1 137 ? 2.350 -1.017 -4.608 1.00 51.16 137 SER A CA 1
ATOM 1067 C C . SER A 1 137 ? 2.876 0.367 -4.273 1.00 51.16 137 SER A C 1
ATOM 1069 O O . SER A 1 137 ? 2.876 0.775 -3.123 1.00 51.16 137 SER A O 1
ATOM 1071 N N . MET A 1 138 ? 3.344 1.134 -5.253 1.00 47.94 138 MET A N 1
ATOM 1072 C CA . MET A 1 138 ? 3.701 2.524 -4.947 1.00 47.94 138 MET A CA 1
ATOM 1073 C C . MET A 1 138 ? 2.404 3.341 -4.744 1.00 47.94 138 MET A C 1
ATOM 1075 O O . MET A 1 138 ? 1.399 3.014 -5.369 1.00 47.94 138 MET A O 1
ATOM 1079 N N . GLY A 1 139 ? 2.364 4.400 -3.924 1.00 41.75 139 GLY A N 1
ATOM 1080 C CA . GLY A 1 139 ? 1.276 5.387 -3.891 1.00 41.75 139 GLY A CA 1
ATOM 1081 C C . GLY A 1 139 ? 1.312 6.482 -2.807 1.00 41.75 139 GLY A C 1
ATOM 1082 O O . GLY A 1 139 ? 2.143 6.465 -1.931 1.00 41.75 139 GLY A O 1
ATOM 1083 N N . THR A 1 140 ? 0.419 7.479 -2.838 1.00 40.41 140 THR A N 1
ATOM 1084 C CA . THR A 1 140 ? 0.403 8.696 -1.995 1.00 40.41 140 THR A CA 1
ATOM 1085 C C . THR A 1 140 ? -0.986 9.063 -1.455 1.00 40.41 140 THR A C 1
ATOM 1087 O O . THR A 1 140 ? -1.932 9.160 -2.230 1.00 40.41 140 THR A O 1
ATOM 1090 N N . ALA A 1 141 ? -1.166 9.278 -0.142 1.00 33.16 141 ALA A N 1
ATOM 1091 C CA . ALA A 1 141 ? -2.523 9.416 0.401 1.00 33.16 141 ALA A CA 1
ATOM 1092 C C . ALA A 1 141 ? -3.196 10.782 0.215 1.00 33.16 141 ALA A C 1
ATOM 1094 O O . ALA A 1 141 ? -2.561 11.828 0.305 1.00 33.16 141 ALA A O 1
ATOM 1095 N N . SER A 1 142 ? -4.517 10.775 0.024 1.00 36.25 142 SER A N 1
ATOM 1096 C CA . SER A 1 142 ? -5.363 11.952 0.261 1.00 36.25 142 SER A CA 1
ATOM 1097 C C . SER A 1 142 ? -6.524 11.588 1.179 1.00 36.25 142 SER A C 1
ATOM 1099 O O . SER A 1 142 ? -7.099 10.504 1.058 1.00 36.25 142 SER A O 1
ATOM 1101 N N . GLY A 1 143 ? -6.781 12.477 2.140 1.00 29.39 143 GLY A N 1
ATOM 1102 C CA . GLY A 1 143 ? -7.690 12.272 3.257 1.00 29.39 143 GLY A CA 1
ATOM 1103 C C . GLY A 1 143 ? -9.139 12.596 2.918 1.00 29.39 143 GLY A C 1
ATOM 1104 O O . GLY A 1 143 ? -9.472 13.706 2.510 1.00 29.39 143 GLY A O 1
ATOM 1105 N N . GLY A 1 144 ? -9.990 11.613 3.176 1.00 29.81 144 GLY A N 1
ATOM 1106 C CA . GLY A 1 144 ? -11.420 11.769 3.391 1.00 29.81 144 GLY A CA 1
ATOM 1107 C C . GLY A 1 144 ? -11.892 10.550 4.160 1.00 29.81 144 GLY A C 1
ATOM 1108 O O . GLY A 1 144 ? -12.300 9.588 3.530 1.00 29.81 144 GLY A O 1
ATOM 1109 N N . SER A 1 145 ? -11.704 10.540 5.486 1.00 33.81 145 SER A N 1
ATOM 1110 C CA . SER A 1 145 ? -12.027 9.441 6.429 1.00 33.81 145 SER A CA 1
ATOM 1111 C C . SER A 1 145 ? -11.476 8.033 6.096 1.00 33.81 145 SER A C 1
ATOM 1113 O O . SER A 1 145 ? -11.571 7.139 6.924 1.00 33.81 145 SER A O 1
ATOM 1115 N N . ASN A 1 146 ? -10.855 7.871 4.925 1.00 33.78 146 ASN A N 1
ATOM 1116 C CA . ASN A 1 146 ? -10.221 6.708 4.327 1.00 33.78 146 ASN A CA 1
ATOM 1117 C C . ASN A 1 146 ? -8.885 7.195 3.738 1.00 33.78 146 ASN A C 1
ATOM 1119 O O . ASN A 1 146 ? -8.851 8.151 2.953 1.00 33.78 146 ASN A O 1
ATOM 1123 N N . VAL A 1 147 ? -7.771 6.568 4.112 1.00 37.06 147 VAL A N 1
ATOM 1124 C CA . VAL A 1 147 ? -6.440 6.881 3.559 1.00 37.06 147 VAL A CA 1
ATOM 1125 C C . VAL A 1 147 ? -6.406 6.372 2.109 1.00 37.06 147 VAL A C 1
ATOM 1127 O O . VAL A 1 147 ? -6.662 5.196 1.892 1.00 37.06 147 VAL A O 1
ATOM 1130 N N . THR A 1 148 ? -6.167 7.236 1.110 1.00 37.56 148 THR A N 1
ATOM 1131 C CA . THR A 1 148 ? -6.229 6.873 -0.333 1.00 37.56 148 THR A CA 1
ATOM 1132 C C . THR A 1 148 ? -4.874 6.947 -1.041 1.00 37.56 148 THR A C 1
ATOM 1134 O O . THR A 1 148 ? -4.546 8.020 -1.531 1.00 37.56 148 THR A O 1
ATOM 1137 N N . VAL A 1 149 ? -4.107 5.860 -1.161 1.00 39.72 149 VAL A N 1
ATOM 1138 C CA . VAL A 1 149 ? -2.677 5.852 -1.568 1.00 39.72 149 VAL A CA 1
ATOM 1139 C C . VAL A 1 149 ? -2.458 5.849 -3.114 1.00 39.72 149 VAL A C 1
ATOM 1141 O O . VAL A 1 149 ? -2.528 4.792 -3.709 1.00 39.72 149 VAL A O 1
ATOM 1144 N N . ARG A 1 150 ? -2.205 7.001 -3.777 1.00 36.00 150 ARG A N 1
ATOM 1145 C CA . ARG A 1 150 ? -1.962 7.303 -5.231 1.00 36.00 150 ARG A CA 1
ATOM 1146 C C . ARG A 1 150 ? -0.506 7.243 -5.790 1.00 36.00 150 ARG A C 1
ATOM 1148 O O . ARG A 1 150 ? 0.279 8.116 -5.435 1.00 36.00 150 ARG A O 1
ATOM 1155 N N . ALA A 1 151 ? -0.119 6.348 -6.708 1.00 33.62 151 ALA A N 1
ATOM 1156 C CA . ALA A 1 151 ? 1.276 6.283 -7.246 1.00 33.62 151 ALA A CA 1
ATOM 1157 C C . ALA A 1 151 ? 1.571 7.028 -8.538 1.00 33.62 151 ALA A C 1
ATOM 1159 O O . ALA A 1 151 ? 0.727 7.068 -9.437 1.00 33.62 151 ALA A O 1
ATOM 1160 N N . ARG A 1 152 ? 2.854 7.392 -8.706 1.00 36.22 152 ARG A N 1
ATOM 1161 C CA . ARG A 1 152 ? 3.549 7.317 -9.999 1.00 36.22 152 ARG A CA 1
ATOM 1162 C C . ARG A 1 152 ? 5.068 7.069 -9.837 1.00 36.22 152 ARG A C 1
ATOM 1164 O O . ARG A 1 152 ? 5.642 7.448 -8.829 1.00 36.22 152 ARG A O 1
ATOM 1171 N N . SER A 1 153 ? 5.600 6.386 -10.859 1.00 30.28 153 SER A N 1
ATOM 1172 C CA . SER A 1 153 ? 6.961 5.956 -11.254 1.00 30.28 153 SER A CA 1
ATOM 1173 C C . SER A 1 153 ? 8.093 5.776 -10.215 1.00 30.28 153 SER A C 1
ATOM 1175 O O . SER A 1 153 ? 8.445 6.722 -9.521 1.00 30.28 153 SER A O 1
ATOM 1177 N N . PRO A 1 154 ? 8.798 4.623 -10.236 1.00 37.38 154 PRO A N 1
ATOM 1178 C CA . PRO A 1 154 ? 10.101 4.445 -9.588 1.00 37.38 154 PRO A CA 1
ATOM 1179 C C . PRO A 1 154 ? 11.211 5.286 -10.242 1.00 37.38 154 PRO A C 1
ATOM 1181 O O . PRO A 1 154 ? 11.103 5.676 -11.411 1.00 37.38 154 PRO A O 1
ATOM 1184 N N . LYS A 1 155 ? 12.307 5.487 -9.492 1.00 35.72 155 LYS A N 1
ATOM 1185 C CA . LYS A 1 155 ? 13.549 6.179 -9.894 1.00 35.72 155 LYS A CA 1
ATOM 1186 C C . LYS A 1 155 ? 13.970 5.858 -11.339 1.00 35.72 155 LYS A C 1
ATOM 1188 O O . LYS A 1 155 ? 14.191 4.701 -11.680 1.00 35.72 155 LYS A O 1
ATOM 1193 N N . GLY A 1 156 ? 14.168 6.904 -12.150 1.00 36.97 156 GLY A N 1
ATOM 1194 C CA . GLY A 1 156 ? 14.873 6.822 -13.439 1.00 36.97 156 GLY A CA 1
ATOM 1195 C C . GLY A 1 156 ? 14.059 7.113 -14.706 1.00 36.97 156 GLY A C 1
ATOM 1196 O O . GLY A 1 156 ? 14.651 7.145 -15.780 1.00 36.97 156 GLY A O 1
ATOM 1197 N N . GLN A 1 157 ? 12.750 7.374 -14.619 1.00 36.88 157 GLN A N 1
ATOM 1198 C CA . GLN A 1 157 ? 11.946 7.840 -15.764 1.00 36.88 157 GLN A CA 1
ATOM 1199 C C . GLN A 1 157 ? 11.482 9.282 -15.546 1.00 36.88 157 GLN A C 1
ATOM 1201 O O . GLN A 1 157 ? 10.995 9.630 -14.471 1.00 36.88 157 GLN A O 1
ATOM 1206 N N . SER A 1 158 ? 11.665 10.151 -16.546 1.00 31.56 158 SER A N 1
ATOM 1207 C CA . SER A 1 158 ? 11.298 11.561 -16.418 1.00 31.56 158 SER A CA 1
ATOM 1208 C C . SER A 1 158 ? 9.777 11.738 -16.423 1.00 31.56 158 SER A C 1
ATOM 1210 O O . SER A 1 158 ? 9.048 11.109 -17.190 1.00 31.56 158 SER A 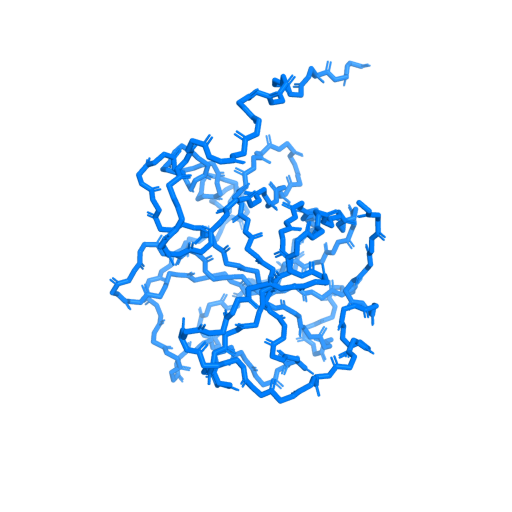O 1
ATOM 1212 N N . ALA A 1 159 ? 9.291 12.686 -15.618 1.00 34.72 159 ALA A N 1
ATOM 1213 C CA . ALA A 1 159 ? 7.877 13.061 -15.483 1.00 34.72 159 ALA A CA 1
ATOM 1214 C C . ALA A 1 159 ? 7.179 13.511 -16.795 1.00 34.72 159 ALA A C 1
ATOM 1216 O O . ALA A 1 159 ? 6.004 13.880 -16.791 1.00 34.72 159 ALA A O 1
ATOM 1217 N N . THR A 1 160 ? 7.889 13.515 -17.926 1.00 30.72 160 THR A N 1
ATOM 1218 C CA . THR A 1 160 ? 7.397 13.896 -19.255 1.00 30.72 160 THR A CA 1
ATOM 1219 C C . THR A 1 160 ? 6.783 12.746 -20.055 1.00 30.72 160 THR A C 1
ATOM 1221 O O . THR A 1 160 ? 6.101 13.031 -21.035 1.00 30.72 160 THR A O 1
ATOM 1224 N N . GLU A 1 161 ? 6.978 11.481 -19.668 1.00 30.77 161 GLU A N 1
ATOM 1225 C CA . GLU A 1 161 ? 6.505 10.317 -20.448 1.00 30.77 161 GLU A CA 1
ATOM 1226 C C . GLU A 1 161 ? 5.107 9.813 -20.066 1.00 30.77 161 GLU A C 1
ATOM 1228 O O . GLU A 1 161 ? 4.547 8.946 -20.733 1.00 30.77 161 GLU A O 1
ATOM 1233 N N . PHE A 1 162 ? 4.484 10.400 -19.046 1.00 33.25 162 PHE A N 1
ATOM 1234 C CA . PHE A 1 162 ? 3.107 10.087 -18.688 1.00 33.25 162 PHE A CA 1
ATOM 1235 C C . PHE A 1 162 ? 2.187 11.277 -18.979 1.00 33.25 162 PHE A C 1
ATOM 1237 O O . PHE A 1 162 ? 2.557 12.416 -18.676 1.00 33.25 162 PHE A O 1
ATOM 1244 N N . PRO A 1 163 ? 0.959 11.053 -19.491 1.00 26.73 163 PRO A N 1
ATOM 1245 C CA . PRO A 1 163 ? 0.025 12.138 -19.745 1.00 26.73 163 PRO A CA 1
ATOM 1246 C C . PRO A 1 163 ? -0.180 12.948 -18.460 1.00 26.73 163 PRO A C 1
ATOM 1248 O O . PRO A 1 163 ? -0.502 12.413 -17.387 1.00 26.73 163 PRO A O 1
ATOM 1251 N N . LYS A 1 164 ? 0.115 14.246 -18.579 1.00 28.94 164 LYS A N 1
ATOM 1252 C CA . LYS A 1 164 ? -0.140 15.260 -17.563 1.00 28.94 164 LYS A CA 1
ATOM 1253 C C . LYS A 1 164 ? -1.651 15.357 -17.355 1.00 28.94 164 LYS A C 1
ATOM 1255 O O . LYS A 1 164 ? -2.399 15.396 -18.324 1.00 28.94 164 LYS A O 1
ATOM 1260 N N . ALA A 1 165 ? -2.038 15.477 -16.088 1.00 28.56 165 ALA A N 1
ATOM 1261 C CA . ALA A 1 165 ? -3.387 15.743 -15.592 1.00 28.56 165 ALA A CA 1
ATOM 1262 C C . ALA A 1 165 ? -4.382 14.567 -15.641 1.00 28.56 165 ALA A C 1
ATOM 1264 O O . ALA A 1 165 ? -4.937 14.220 -16.677 1.00 28.56 165 ALA A O 1
ATOM 1265 N N . PHE A 1 166 ? -4.712 14.053 -14.453 1.00 32.78 166 PHE A N 1
ATOM 1266 C CA . PHE A 1 166 ? -6.086 13.650 -14.162 1.00 32.78 166 PHE A CA 1
ATOM 1267 C C . PHE A 1 166 ? -6.686 14.711 -13.229 1.00 32.78 166 PHE A C 1
ATOM 1269 O O . PHE A 1 166 ? -6.001 15.110 -12.280 1.00 32.78 166 PHE A O 1
ATOM 1276 N N . PRO A 1 167 ? -7.905 15.214 -13.498 1.00 27.44 167 PRO A N 1
ATOM 1277 C CA . PRO A 1 167 ? -8.518 16.264 -12.694 1.00 27.44 167 PRO A CA 1
ATOM 1278 C C . PRO A 1 167 ? -8.621 15.843 -11.228 1.00 27.44 167 PRO A C 1
ATOM 1280 O O . PRO A 1 167 ? -8.813 14.664 -10.917 1.00 27.44 167 PRO A O 1
ATOM 1283 N N . GLN A 1 168 ? -8.495 16.823 -10.333 1.00 27.05 168 GLN A N 1
ATOM 1284 C CA . GLN A 1 168 ? -8.820 16.668 -8.918 1.00 27.05 168 GLN A CA 1
ATOM 1285 C C . GLN A 1 168 ? -10.167 15.951 -8.785 1.00 27.05 168 GLN A C 1
ATOM 1287 O O . GLN A 1 168 ? -11.123 16.296 -9.481 1.00 27.05 168 GLN A O 1
ATOM 1292 N N . ALA A 1 169 ? -10.221 14.936 -7.920 1.00 31.39 169 ALA A N 1
ATOM 1293 C CA . ALA A 1 169 ? -11.473 14.275 -7.594 1.00 31.39 169 ALA A CA 1
ATOM 1294 C C . ALA A 1 169 ? -12.439 15.343 -7.068 1.00 31.39 169 ALA A C 1
ATOM 1296 O O . ALA A 1 169 ? -12.206 15.925 -6.009 1.00 31.39 169 ALA A O 1
ATOM 1297 N N . GLN A 1 170 ? -13.475 15.639 -7.851 1.00 25.36 170 GLN A N 1
ATOM 1298 C CA . GLN A 1 170 ? -14.603 16.430 -7.391 1.00 25.36 170 GLN A CA 1
ATOM 1299 C C . GLN A 1 170 ? -15.212 15.700 -6.195 1.00 25.36 170 GLN A C 1
ATOM 1301 O O . GLN A 1 170 ? -15.481 14.500 -6.260 1.00 25.36 170 GLN A O 1
ATOM 1306 N N . GLN A 1 171 ? -15.377 16.435 -5.097 1.00 27.52 171 GLN A N 1
ATOM 1307 C CA . GLN A 1 171 ? -16.163 16.009 -3.948 1.00 27.52 171 GLN A CA 1
ATOM 1308 C C . GLN A 1 171 ? -17.557 15.622 -4.449 1.00 27.52 171 GLN A C 1
ATOM 1310 O O . GLN A 1 171 ? -18.277 16.465 -4.980 1.00 27.52 171 GLN A O 1
ATOM 1315 N N . LEU A 1 172 ? -17.915 14.346 -4.319 1.00 26.91 172 LEU A N 1
ATOM 1316 C CA . LEU A 1 172 ? -19.296 13.913 -4.474 1.00 26.91 172 LEU A CA 1
ATOM 1317 C C . LEU A 1 172 ? -20.006 14.224 -3.155 1.00 26.91 172 LEU A C 1
ATOM 1319 O O . LEU A 1 172 ? -19.687 13.637 -2.121 1.00 26.91 172 LEU A O 1
ATOM 1323 N N . SER A 1 173 ? -20.883 15.224 -3.221 1.00 30.09 173 SER A N 1
ATOM 1324 C CA . SER A 1 173 ? -21.916 15.559 -2.237 1.00 30.09 173 SER A CA 1
ATOM 1325 C C . SER A 1 173 ? -22.997 14.493 -2.163 1.00 30.09 173 SER A C 1
ATOM 1327 O O . SER A 1 173 ? -23.365 14.003 -3.257 1.00 30.09 173 SER A O 1
#

pLDDT: mean 72.41, std 22.39, range [25.36, 96.81]